Protein AF-A0A2G9HYW8-F1 (afdb_monomer_lite)

Structure (mmCIF, N/CA/C/O backbone):
data_AF-A0A2G9HYW8-F1
#
_entry.id   AF-A0A2G9HYW8-F1
#
loop_
_atom_site.group_PDB
_atom_site.id
_atom_site.type_symbol
_atom_site.label_atom_id
_atom_site.label_alt_id
_atom_site.label_comp_id
_atom_site.label_asym_id
_atom_site.label_entity_id
_atom_site.label_seq_id
_atom_site.pdbx_PDB_ins_code
_atom_site.Cartn_x
_atom_site.Cartn_y
_atom_site.Cartn_z
_atom_site.occupancy
_atom_site.B_iso_or_equiv
_atom_site.auth_seq_id
_atom_site.auth_comp_id
_atom_site.auth_asym_id
_atom_site.auth_atom_id
_atom_site.pdbx_PDB_model_num
ATOM 1 N N . MET A 1 1 ? -11.231 3.249 -16.110 1.00 85.88 1 MET A N 1
ATOM 2 C CA . MET A 1 1 ? -9.779 3.431 -16.281 1.00 85.88 1 MET A CA 1
ATOM 3 C C . MET A 1 1 ? -9.024 2.297 -15.601 1.00 85.88 1 MET A C 1
ATOM 5 O O . MET A 1 1 ? -8.677 1.383 -16.318 1.00 85.88 1 MET A O 1
ATOM 9 N N . VAL A 1 2 ? -8.900 2.226 -14.265 1.00 88.50 2 VAL A N 1
ATOM 10 C CA . VAL A 1 2 ? -8.133 1.140 -13.594 1.00 88.50 2 VAL A CA 1
ATOM 11 C C . VAL A 1 2 ? -8.568 -0.273 -14.027 1.00 88.50 2 VAL A C 1
ATOM 13 O O . VAL A 1 2 ? -7.782 -1.025 -14.587 1.00 88.50 2 VAL A O 1
ATOM 16 N N . LEU A 1 3 ? -9.844 -0.635 -13.855 1.00 88.12 3 LEU A N 1
ATOM 17 C CA . LEU A 1 3 ? -10.317 -1.974 -14.247 1.00 88.12 3 LEU A CA 1
ATOM 18 C C . LEU A 1 3 ? -10.390 -2.187 -15.764 1.00 88.12 3 LEU A C 1
ATOM 20 O O . LEU A 1 3 ? -10.177 -3.291 -16.247 1.00 88.12 3 LEU A O 1
ATOM 24 N N . SER A 1 4 ? -10.740 -1.144 -16.515 1.00 89.75 4 SER A N 1
ATOM 25 C CA . SER A 1 4 ? -10.988 -1.250 -17.956 1.00 89.75 4 SER A CA 1
ATOM 26 C C . SER A 1 4 ? -9.711 -1.234 -18.796 1.00 89.75 4 SER A C 1
ATOM 28 O O . SER A 1 4 ? -9.715 -1.771 -19.895 1.00 89.75 4 SER A O 1
ATOM 30 N N . GLU A 1 5 ? -8.652 -0.594 -18.301 1.00 94.69 5 GLU A N 1
ATOM 31 C CA . GLU A 1 5 ? -7.390 -0.381 -19.013 1.00 94.69 5 GLU A CA 1
ATOM 32 C C . GLU A 1 5 ? -6.253 -1.088 -18.277 1.00 94.69 5 GLU A C 1
ATOM 34 O O . GLU A 1 5 ? -5.723 -2.058 -18.800 1.00 94.69 5 GLU A O 1
ATOM 39 N N . GLU A 1 6 ? -5.940 -0.710 -17.032 1.00 96.06 6 GLU A N 1
ATOM 40 C CA . GLU A 1 6 ? -4.756 -1.240 -16.330 1.00 96.06 6 GLU A CA 1
ATOM 41 C C . GLU A 1 6 ? -4.832 -2.755 -16.087 1.00 96.06 6 GLU A C 1
ATOM 43 O O . GLU A 1 6 ? -3.874 -3.474 -16.369 1.00 96.06 6 GLU A O 1
ATOM 48 N N . LEU A 1 7 ? -5.975 -3.271 -15.613 1.00 94.62 7 LEU A N 1
ATOM 49 C CA . LEU A 1 7 ? -6.155 -4.720 -15.426 1.00 94.62 7 LEU A CA 1
ATOM 50 C C . LEU A 1 7 ? -6.114 -5.472 -16.763 1.00 94.62 7 LEU A C 1
ATOM 52 O O . LEU A 1 7 ? -5.555 -6.568 -16.844 1.00 94.62 7 LEU A O 1
ATOM 56 N N . PHE A 1 8 ? -6.717 -4.895 -17.803 1.00 94.62 8 PHE A N 1
ATOM 57 C CA . PHE A 1 8 ? -6.728 -5.489 -19.135 1.00 94.62 8 PHE A CA 1
ATOM 58 C C . PHE A 1 8 ? -5.311 -5.561 -19.713 1.00 94.62 8 PHE A C 1
ATOM 60 O O . PHE A 1 8 ? -4.887 -6.625 -20.169 1.00 94.62 8 PHE A O 1
ATOM 67 N N . ASP A 1 9 ? -4.562 -4.465 -19.634 1.00 96.44 9 ASP A N 1
ATOM 68 C CA . ASP A 1 9 ? -3.188 -4.373 -20.117 1.00 96.44 9 ASP A CA 1
ATOM 69 C C . ASP A 1 9 ? -2.252 -5.287 -19.325 1.00 96.44 9 ASP A C 1
ATOM 71 O O . ASP A 1 9 ? -1.415 -5.962 -19.928 1.00 96.44 9 ASP A O 1
ATOM 75 N N . LEU A 1 10 ? -2.437 -5.398 -18.004 1.00 95.69 10 LEU A N 1
ATOM 76 C CA . LEU A 1 10 ? -1.691 -6.340 -17.171 1.00 95.69 10 LEU A CA 1
ATOM 77 C C . LEU A 1 10 ? -1.939 -7.788 -17.609 1.00 95.69 10 LEU A C 1
ATOM 79 O O . LEU A 1 10 ? -0.987 -8.520 -17.879 1.00 95.69 10 LEU A O 1
ATOM 83 N N . LYS A 1 11 ? -3.205 -8.204 -17.741 1.00 94.75 11 LYS A N 1
ATOM 84 C CA . LYS A 1 11 ? -3.549 -9.562 -18.200 1.00 94.75 11 LYS A CA 1
ATOM 85 C C . LYS A 1 11 ? -3.019 -9.842 -19.603 1.00 94.75 11 LYS A C 1
ATOM 87 O O . LYS A 1 11 ? -2.484 -10.919 -19.858 1.00 94.75 11 LYS A O 1
ATOM 92 N N . LYS A 1 12 ? -3.118 -8.863 -20.503 1.00 95.31 12 LYS A N 1
ATOM 93 C CA . LYS A 1 12 ? -2.573 -8.953 -21.860 1.00 95.31 12 LYS A CA 1
ATOM 94 C C . LYS A 1 12 ? -1.051 -9.107 -21.845 1.00 95.31 12 LYS A C 1
ATOM 96 O O . LYS A 1 12 ? -0.525 -9.924 -22.594 1.00 95.31 12 LYS A O 1
ATOM 101 N N . ALA A 1 13 ? -0.344 -8.362 -20.997 1.00 96.69 13 ALA A N 1
ATOM 102 C CA . ALA A 1 13 ? 1.105 -8.471 -20.854 1.00 96.69 13 ALA A CA 1
ATOM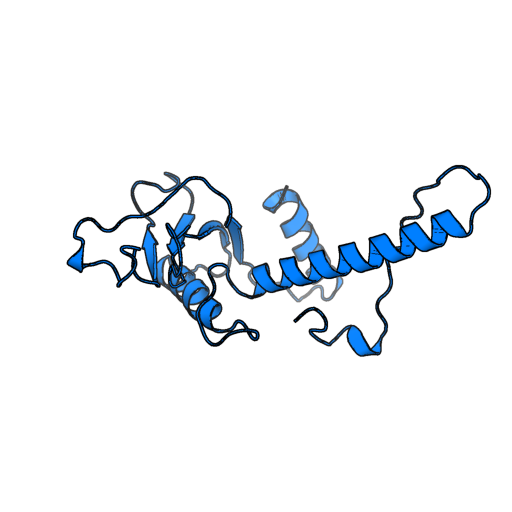 103 C C . ALA A 1 13 ? 1.527 -9.851 -20.326 1.00 96.69 13 ALA A C 1
ATOM 105 O O . ALA A 1 13 ? 2.446 -10.450 -20.881 1.00 96.69 13 ALA A O 1
ATOM 106 N N . LEU A 1 14 ? 0.823 -10.383 -19.321 1.00 96.31 14 LEU A N 1
ATOM 107 C CA . LEU A 1 14 ? 1.072 -11.728 -18.790 1.00 96.31 14 LEU A CA 1
ATOM 108 C C . LEU A 1 14 ? 0.837 -12.813 -19.846 1.00 96.31 14 LEU A C 1
ATOM 110 O O . LEU A 1 14 ? 1.694 -13.671 -20.033 1.00 96.31 14 LEU A O 1
ATOM 114 N N . HIS A 1 15 ? -0.262 -12.721 -20.597 1.00 95.06 15 HIS A N 1
ATOM 115 C CA . HIS A 1 15 ? -0.565 -13.665 -21.673 1.00 95.06 15 HIS A CA 1
ATOM 116 C C . HIS A 1 15 ? 0.455 -13.609 -22.822 1.00 95.06 15 HIS A C 1
ATOM 118 O O . HIS A 1 15 ? 0.799 -14.637 -23.400 1.00 95.06 15 HIS A O 1
ATOM 124 N N . ASN A 1 16 ? 0.959 -12.416 -23.155 1.00 96.44 16 ASN A N 1
ATOM 125 C CA . ASN A 1 16 ? 2.004 -12.251 -24.168 1.00 96.44 16 ASN A CA 1
ATOM 126 C C . ASN A 1 16 ? 3.362 -12.798 -23.707 1.00 96.44 16 ASN A C 1
ATOM 128 O O . ASN A 1 16 ? 4.164 -13.203 -24.547 1.00 96.44 16 ASN A O 1
ATOM 132 N N . TYR A 1 17 ? 3.636 -12.766 -22.400 1.00 95.38 17 TYR A N 1
ATOM 133 C CA . TYR A 1 17 ? 4.841 -13.352 -21.820 1.00 95.38 17 TYR A CA 1
ATOM 134 C C . TYR A 1 17 ? 4.778 -14.883 -21.847 1.00 95.38 17 TYR A C 1
ATOM 136 O O . TYR A 1 17 ? 5.716 -15.531 -22.307 1.00 95.38 17 TYR A O 1
ATOM 144 N N . ASP A 1 18 ? 3.655 -15.450 -21.404 1.00 96.19 18 ASP A N 1
ATOM 145 C CA . ASP A 1 18 ? 3.369 -16.878 -21.492 1.00 96.19 18 ASP A CA 1
ATOM 146 C C . ASP A 1 18 ? 1.858 -17.104 -21.638 1.00 96.19 18 ASP A C 1
ATOM 148 O O . ASP A 1 18 ? 1.065 -16.797 -20.747 1.00 96.19 18 ASP A O 1
ATOM 152 N N . SER A 1 19 ? 1.459 -17.704 -22.762 1.00 94.56 19 SER A N 1
ATOM 153 C CA . SER A 1 19 ? 0.054 -17.979 -23.081 1.00 94.56 19 SER A CA 1
ATOM 154 C C . SER A 1 19 ? -0.647 -18.906 -22.081 1.00 94.56 19 SER A C 1
ATOM 156 O O . SER A 1 19 ? -1.878 -18.887 -21.995 1.00 94.56 19 SER A O 1
ATOM 158 N N . HIS A 1 20 ? 0.115 -19.703 -21.325 1.00 95.38 20 HIS A N 1
ATOM 159 C CA . HIS A 1 20 ? -0.398 -20.606 -20.296 1.00 95.38 20 HIS A CA 1
ATOM 160 C C . HIS A 1 20 ? -0.387 -19.987 -18.890 1.00 95.38 20 HIS A C 1
ATOM 162 O O . HIS A 1 20 ? -0.984 -20.554 -17.972 1.00 95.38 20 HIS A O 1
ATOM 168 N N . TYR A 1 21 ? 0.247 -18.825 -18.707 1.00 95.31 21 TYR A N 1
ATOM 169 C CA . TYR A 1 21 ? 0.336 -18.155 -17.416 1.00 95.31 21 TYR A CA 1
ATOM 170 C C . TYR A 1 21 ? -0.863 -17.229 -17.188 1.00 95.31 21 TYR A C 1
ATOM 172 O O . TYR A 1 21 ? -0.925 -16.106 -17.686 1.00 95.31 21 TYR A O 1
ATOM 180 N N . ASN A 1 22 ? -1.828 -17.709 -16.403 1.00 93.94 22 ASN A N 1
ATOM 181 C CA . ASN A 1 22 ? -3.031 -16.963 -16.034 1.00 93.94 22 ASN A CA 1
ATOM 182 C C . ASN A 1 22 ? -3.232 -16.975 -14.507 1.00 93.94 22 ASN A C 1
ATOM 184 O O . ASN A 1 22 ? -4.068 -17.736 -14.009 1.00 93.94 22 ASN A O 1
ATOM 188 N N . PRO A 1 23 ? -2.429 -16.207 -13.746 1.00 96.31 23 PRO A N 1
ATOM 189 C CA . PRO A 1 23 ? -2.562 -16.136 -12.295 1.00 96.31 23 PRO A CA 1
ATOM 190 C C . PRO A 1 23 ? -3.837 -15.385 -11.893 1.00 96.31 23 PRO A C 1
ATOM 192 O O . PRO A 1 23 ? -4.289 -14.492 -12.608 1.00 96.31 23 PRO A O 1
ATOM 195 N N . ALA A 1 24 ? -4.375 -15.711 -10.718 1.00 97.00 24 ALA A N 1
ATOM 196 C CA . ALA A 1 24 ? -5.454 -14.947 -10.103 1.00 97.00 24 ALA A CA 1
ATOM 197 C C . ALA A 1 24 ? -4.939 -13.586 -9.604 1.00 97.00 24 ALA A C 1
ATOM 199 O O . ALA A 1 24 ? -3.897 -13.501 -8.944 1.00 97.00 24 ALA A O 1
ATOM 200 N N . ILE A 1 25 ? -5.669 -12.516 -9.912 1.00 97.00 25 ILE A N 1
ATOM 201 C CA . ILE A 1 25 ? -5.293 -11.134 -9.603 1.00 97.00 25 ILE A CA 1
ATOM 202 C C . ILE A 1 25 ? -6.307 -10.506 -8.642 1.00 97.00 25 ILE A C 1
ATOM 204 O O . ILE A 1 25 ? -7.518 -10.585 -8.844 1.00 97.00 25 ILE A O 1
ATOM 208 N N . THR A 1 26 ? -5.793 -9.795 -7.638 1.00 97.44 26 THR A N 1
ATOM 209 C CA . THR A 1 26 ? -6.574 -8.914 -6.760 1.00 97.44 26 THR A CA 1
ATOM 210 C C . THR A 1 26 ? -6.060 -7.484 -6.909 1.00 97.44 26 THR A C 1
ATOM 212 O O . THR A 1 26 ? -4.859 -7.241 -6.789 1.00 97.44 26 THR A O 1
ATOM 215 N N . ILE A 1 27 ? -6.953 -6.531 -7.180 1.00 97.44 27 ILE A N 1
ATOM 216 C CA . ILE A 1 27 ? -6.639 -5.104 -7.309 1.00 97.44 27 ILE A CA 1
ATOM 217 C C . ILE A 1 27 ? -7.223 -4.355 -6.122 1.00 97.44 27 ILE A C 1
ATOM 219 O O . ILE A 1 27 ? -8.440 -4.297 -5.943 1.00 97.44 27 ILE A O 1
ATOM 223 N N . VAL A 1 28 ? -6.336 -3.705 -5.371 1.00 97.69 28 VAL A N 1
ATOM 224 C CA . VAL A 1 28 ? -6.693 -2.836 -4.251 1.00 97.69 28 VAL A CA 1
ATOM 225 C C . VAL A 1 28 ? -6.131 -1.439 -4.490 1.00 97.69 28 VAL A C 1
ATOM 227 O O . VAL A 1 28 ? -4.932 -1.268 -4.707 1.00 97.69 28 VAL A O 1
ATOM 230 N N . VAL A 1 29 ? -6.989 -0.424 -4.418 1.00 97.19 29 VAL A N 1
ATOM 231 C CA . VAL A 1 29 ? -6.593 0.986 -4.482 1.00 97.19 29 VAL A CA 1
ATOM 232 C C . VAL A 1 29 ? -6.412 1.524 -3.072 1.00 97.19 29 VAL A C 1
ATOM 234 O O . VAL A 1 29 ? -7.327 1.457 -2.260 1.00 97.19 29 VAL A O 1
ATOM 237 N N . ALA A 1 30 ? -5.242 2.099 -2.795 1.00 97.88 30 ALA A N 1
ATOM 238 C CA . ALA A 1 30 ? -4.924 2.720 -1.514 1.00 97.88 30 ALA A CA 1
ATOM 239 C C . ALA A 1 30 ? -5.006 4.252 -1.608 1.00 97.88 30 ALA A C 1
ATOM 241 O O . ALA A 1 30 ? -4.124 4.915 -2.160 1.00 97.88 30 ALA A O 1
ATOM 242 N N . GLN A 1 31 ? -6.038 4.847 -1.019 1.00 97.25 31 GLN A N 1
ATOM 243 C CA . GLN A 1 31 ? -6.213 6.292 -0.945 1.00 97.25 31 GLN A CA 1
ATOM 244 C C . GLN A 1 31 ? -5.717 6.824 0.405 1.00 97.25 31 GLN A C 1
ATOM 246 O O . GLN A 1 31 ? -6.436 6.887 1.396 1.00 97.25 31 GLN A O 1
ATOM 251 N N . LYS A 1 32 ? -4.466 7.292 0.435 1.00 94.06 32 LYS A N 1
ATOM 252 C CA . LYS A 1 32 ? -3.853 7.919 1.626 1.00 94.06 32 LYS A CA 1
ATOM 253 C C . LYS A 1 32 ? -4.352 9.346 1.899 1.00 94.06 32 LYS A C 1
ATOM 255 O O . LYS A 1 32 ? -4.189 9.881 2.995 1.00 94.06 32 LYS A O 1
ATOM 260 N N . ARG A 1 33 ? -4.885 10.044 0.890 1.00 93.50 33 ARG A N 1
ATOM 261 C CA . ARG A 1 33 ? -5.270 11.465 0.980 1.00 93.50 33 ARG A CA 1
ATOM 262 C C . ARG A 1 33 ? -6.784 11.628 0.825 1.00 93.50 33 ARG A C 1
ATOM 264 O O . ARG A 1 33 ? -7.286 11.783 -0.279 1.00 93.50 33 ARG A O 1
ATOM 271 N N . HIS A 1 34 ? -7.485 11.660 1.954 1.00 96.12 34 HIS A N 1
ATOM 272 C CA . HIS A 1 34 ? -8.918 11.980 2.052 1.00 96.12 34 HIS A CA 1
ATOM 273 C C . HIS A 1 34 ? -9.209 12.845 3.293 1.00 96.12 34 HIS A C 1
ATOM 275 O O . HIS A 1 34 ? -8.285 13.278 3.996 1.00 96.12 34 HIS A O 1
ATOM 281 N N . GLN A 1 35 ? -10.484 13.136 3.557 1.00 96.62 35 GLN A N 1
ATOM 282 C CA . GLN A 1 35 ? -10.911 14.007 4.659 1.00 96.62 35 GLN A CA 1
ATOM 283 C C . GLN A 1 35 ? -11.271 13.248 5.943 1.00 96.62 35 GLN A C 1
ATOM 285 O O . GLN A 1 35 ? -11.101 13.815 7.018 1.00 96.62 35 GLN A O 1
ATOM 290 N N . THR A 1 36 ? -11.619 11.963 5.857 1.00 96.62 36 THR A N 1
ATOM 291 C CA . THR A 1 36 ? -11.971 11.102 7.002 1.00 96.62 36 THR A CA 1
ATOM 292 C C . THR A 1 36 ? -10.889 11.076 8.089 1.00 96.62 36 THR A C 1
ATOM 294 O O . THR A 1 36 ? -9.689 11.001 7.791 1.00 96.62 36 THR A O 1
ATOM 297 N N . ARG A 1 37 ? -11.308 11.167 9.354 1.00 95.69 37 ARG A N 1
ATOM 298 C CA . ARG A 1 37 ? -10.488 10.988 10.563 1.00 95.69 37 ARG A CA 1
ATOM 299 C C . ARG A 1 37 ? -11.247 10.097 11.533 1.00 95.69 37 ARG A C 1
ATOM 301 O O . ARG A 1 37 ? -12.466 10.194 11.605 1.00 95.69 37 ARG A O 1
ATOM 308 N N . LEU A 1 38 ? -10.510 9.270 12.265 1.00 95.19 38 LEU A N 1
ATOM 309 C CA . LEU A 1 38 ? -11.053 8.381 13.285 1.00 95.19 38 LEU A CA 1
ATOM 310 C C . LEU A 1 38 ? -10.595 8.870 14.655 1.00 95.19 38 LEU A C 1
ATOM 312 O O . LEU A 1 38 ? -9.435 9.256 14.824 1.00 95.19 38 LEU A O 1
ATOM 316 N N . PHE A 1 39 ? -11.512 8.851 15.613 1.00 94.56 39 PHE A N 1
ATOM 317 C CA . PHE A 1 39 ? -11.276 9.267 16.988 1.00 94.56 39 PHE A CA 1
ATOM 318 C C . PHE A 1 39 ? -11.761 8.164 17.917 1.00 94.56 39 PHE A C 1
ATOM 320 O O . PHE A 1 39 ? -12.743 7.490 17.619 1.00 94.56 39 PHE A O 1
ATOM 327 N N . VAL A 1 40 ? -11.065 7.991 19.035 1.00 93.56 40 VAL A N 1
ATOM 328 C CA . VAL A 1 40 ? -11.534 7.114 20.106 1.00 93.56 40 VAL A CA 1
ATOM 329 C C . VAL A 1 40 ? -12.715 7.763 20.818 1.00 93.56 40 VAL A C 1
ATOM 331 O O . VAL A 1 40 ? -12.725 8.979 21.019 1.00 93.56 40 VAL A O 1
ATOM 334 N N . GLU A 1 41 ? -13.700 6.959 21.207 1.00 90.06 41 GLU A N 1
ATOM 335 C CA . GLU A 1 41 ? -14.826 7.439 22.009 1.00 90.06 41 GLU A CA 1
ATOM 336 C C . GLU A 1 41 ? -14.359 7.776 23.431 1.00 90.06 41 GLU A C 1
ATOM 338 O O . GLU A 1 41 ? -14.5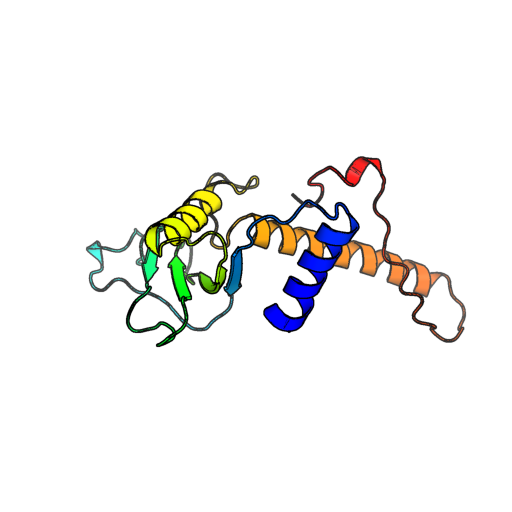67 8.892 23.914 1.00 90.06 41 GLU A O 1
ATOM 343 N N . ASN A 1 42 ? -13.623 6.858 24.070 1.00 89.38 42 ASN A N 1
ATOM 344 C CA . ASN A 1 42 ? -13.025 7.098 25.378 1.00 89.38 42 ASN A CA 1
ATOM 345 C C . ASN A 1 42 ? -11.546 7.444 25.246 1.00 89.38 42 ASN A C 1
ATOM 347 O O . ASN A 1 42 ? -10.773 6.768 24.570 1.00 89.38 42 ASN A O 1
ATOM 351 N N . ARG A 1 43 ? -11.104 8.461 25.992 1.00 79.81 43 ARG A N 1
ATOM 352 C CA . ARG A 1 43 ? -9.688 8.870 26.010 1.00 79.81 43 ARG A CA 1
ATOM 353 C C . ARG A 1 43 ? -8.734 7.769 26.481 1.00 79.81 43 ARG A C 1
ATOM 355 O O . ARG A 1 43 ? -7.566 7.819 26.121 1.00 79.81 43 ARG A O 1
ATOM 362 N N . ASN A 1 44 ? -9.226 6.809 27.264 1.00 82.25 44 ASN A N 1
ATOM 363 C CA . ASN A 1 44 ? -8.435 5.684 27.767 1.00 82.25 44 ASN A CA 1
ATOM 364 C C . ASN A 1 44 ? -8.156 4.622 26.691 1.00 82.25 44 ASN A C 1
ATOM 366 O O . ASN A 1 44 ? -7.215 3.850 26.848 1.00 82.25 44 ASN A O 1
ATOM 370 N N . ASP A 1 45 ? -8.939 4.610 25.608 1.00 82.50 45 ASP A N 1
ATOM 371 C CA . ASP A 1 45 ? -8.777 3.675 24.487 1.00 82.50 45 ASP A CA 1
ATOM 372 C C . ASP A 1 45 ? -7.752 4.202 23.464 1.00 82.50 45 ASP A C 1
ATOM 374 O O . ASP A 1 45 ? -7.296 3.481 22.575 1.00 82.50 45 ASP A O 1
ATOM 378 N N . GLY A 1 46 ? -7.385 5.483 23.583 1.00 77.69 46 GLY A N 1
ATOM 379 C CA . GLY A 1 46 ? -6.359 6.122 22.773 1.00 77.69 46 GLY A CA 1
ATOM 380 C C . GLY A 1 46 ? -4.958 5.918 23.341 1.00 77.69 46 GLY A C 1
ATOM 381 O O . GLY A 1 46 ? -4.750 5.814 24.549 1.00 77.69 46 GLY A O 1
ATOM 382 N N . GLY A 1 47 ? -3.960 5.930 22.454 1.00 74.31 47 GLY A N 1
ATOM 383 C CA . GLY A 1 47 ? -2.562 6.034 22.877 1.00 74.31 47 GLY A CA 1
ATOM 384 C C . GLY A 1 47 ? -2.260 7.385 23.543 1.00 74.31 47 GLY A C 1
ATOM 385 O O . GLY A 1 47 ? -3.113 8.267 23.629 1.00 74.31 47 GLY A O 1
ATOM 386 N N . SER A 1 48 ? -1.001 7.612 23.923 1.00 78.25 48 SER A N 1
ATOM 387 C CA . SER A 1 48 ? -0.550 8.884 24.524 1.00 78.25 48 SER A CA 1
ATOM 388 C C . SER A 1 48 ? -0.853 10.133 23.681 1.00 78.25 48 SER A C 1
ATOM 390 O O . SER A 1 48 ? -0.853 11.244 24.205 1.00 78.25 48 SER A O 1
ATOM 392 N N . THR A 1 49 ? -1.127 9.967 22.385 1.00 84.75 49 THR A N 1
ATOM 393 C CA . THR A 1 49 ? -1.470 11.047 21.453 1.00 84.75 49 THR A CA 1
ATOM 394 C C . THR A 1 49 ? -2.976 11.224 21.227 1.00 84.75 49 THR A C 1
ATOM 396 O O . THR A 1 49 ? -3.367 12.108 20.469 1.00 84.75 49 THR A O 1
ATOM 399 N N . GLY A 1 50 ? -3.828 10.401 21.852 1.00 88.50 50 GLY A N 1
ATOM 400 C CA . GLY A 1 50 ? -5.288 10.430 21.683 1.00 88.50 50 GLY A CA 1
ATOM 401 C C . GLY A 1 50 ? -5.786 9.930 20.321 1.00 88.50 50 GLY A C 1
ATOM 402 O O . GLY A 1 50 ? -6.965 10.066 20.007 1.00 88.50 50 GLY A O 1
ATOM 403 N N . ASN A 1 51 ? -4.895 9.370 19.500 1.00 93.94 51 ASN A N 1
ATOM 404 C CA . ASN A 1 51 ? -5.243 8.729 18.236 1.00 93.94 51 ASN A CA 1
ATOM 405 C C . ASN A 1 51 ? -5.769 7.308 18.455 1.00 93.94 51 ASN A C 1
ATOM 407 O O . ASN A 1 51 ? -5.421 6.662 19.447 1.00 93.94 51 ASN A O 1
ATOM 411 N N . VAL A 1 52 ? -6.539 6.812 17.481 1.00 94.88 52 VAL A N 1
ATOM 412 C CA . VAL A 1 52 ? -6.902 5.392 17.408 1.00 94.88 52 VAL A CA 1
ATOM 413 C C . VAL A 1 52 ? -5.640 4.517 17.364 1.00 94.88 52 VAL A C 1
ATOM 415 O O . VAL A 1 52 ? -4.632 4.928 16.772 1.00 94.88 52 VAL A O 1
ATOM 418 N N . PRO A 1 53 ? -5.653 3.334 17.999 1.00 93.44 53 PRO A N 1
ATOM 419 C CA . PRO A 1 53 ? -4.496 2.450 18.008 1.00 93.44 53 PRO A CA 1
ATOM 420 C C . PRO A 1 53 ? -4.157 1.957 16.589 1.00 93.44 53 PRO A C 1
ATOM 422 O O . PRO A 1 53 ? -5.056 1.785 15.758 1.00 93.44 53 PRO A O 1
ATOM 425 N N . PRO A 1 54 ? -2.872 1.701 16.279 1.00 94.38 54 PRO A N 1
ATOM 426 C CA . PRO A 1 54 ? -2.503 1.065 15.021 1.00 94.38 54 PRO A CA 1
ATOM 427 C C . PRO A 1 54 ? -3.182 -0.297 14.878 1.00 94.38 54 PRO A C 1
ATOM 429 O O . PRO A 1 54 ? -3.236 -1.057 15.838 1.00 94.38 54 PRO A O 1
ATOM 432 N N . GLY A 1 55 ? -3.656 -0.611 13.677 1.00 95.44 55 GLY A N 1
ATOM 433 C CA . GLY A 1 55 ? -4.472 -1.797 13.410 1.00 95.44 55 GLY A CA 1
ATOM 434 C C . GLY A 1 55 ? -5.974 -1.549 13.536 1.00 95.44 55 GLY A C 1
ATOM 435 O O . GLY A 1 55 ? -6.748 -2.456 13.268 1.00 95.44 55 GLY A O 1
ATOM 436 N N . THR A 1 56 ? -6.407 -0.330 13.885 1.00 96.56 56 THR A N 1
ATOM 437 C CA . THR A 1 56 ? -7.832 0.027 13.826 1.00 96.56 56 THR A CA 1
ATOM 438 C C . THR A 1 56 ? -8.326 -0.067 12.388 1.00 96.56 56 THR A C 1
ATOM 440 O O . THR A 1 56 ? -7.820 0.650 11.514 1.00 96.56 56 THR A O 1
ATOM 443 N N . VAL A 1 57 ? -9.328 -0.914 12.174 1.00 98.00 57 VAL A N 1
ATOM 444 C CA . VAL A 1 57 ? -10.051 -1.062 10.913 1.00 98.00 57 VAL A CA 1
ATOM 445 C C . VAL A 1 57 ? -11.473 -0.543 11.081 1.00 98.00 57 VAL A C 1
ATOM 447 O O . VAL A 1 57 ? -12.073 -0.710 12.140 1.00 98.00 57 VAL A O 1
ATOM 450 N N . VAL A 1 58 ? -11.993 0.108 10.042 1.00 97.81 58 VAL A N 1
ATOM 451 C CA . VAL A 1 58 ? -13.413 0.445 9.921 1.00 97.81 58 VAL A CA 1
ATOM 452 C C . VAL A 1 58 ? -13.893 0.002 8.547 1.00 97.81 58 VAL A C 1
ATOM 454 O O . VAL A 1 58 ? -13.537 0.619 7.541 1.00 97.81 58 VAL A O 1
ATOM 457 N N . ASP A 1 59 ? -14.684 -1.064 8.524 1.00 97.19 59 ASP A N 1
ATOM 458 C CA . ASP A 1 59 ? -15.319 -1.655 7.343 1.00 97.19 59 ASP A CA 1
ATOM 459 C C . ASP A 1 59 ? -16.858 -1.687 7.461 1.00 97.19 59 ASP A C 1
ATOM 461 O O . ASP A 1 59 ? -17.540 -2.396 6.724 1.00 97.19 59 ASP A O 1
ATOM 465 N N . THR A 1 60 ? -17.419 -0.881 8.369 1.00 95.31 60 THR A N 1
ATOM 466 C CA . THR A 1 60 ? -18.864 -0.686 8.549 1.00 95.31 60 THR A CA 1
ATOM 467 C C . THR A 1 60 ? -19.226 0.799 8.585 1.00 95.31 60 THR A C 1
ATOM 469 O O . THR A 1 60 ? -18.376 1.655 8.837 1.00 95.31 60 THR A O 1
ATOM 472 N N . ASP A 1 61 ? -20.509 1.096 8.344 1.00 94.62 61 ASP A N 1
ATOM 473 C CA . ASP A 1 61 ? -21.194 2.395 8.492 1.00 94.62 61 ASP A CA 1
ATOM 474 C C . ASP A 1 61 ? -20.712 3.547 7.594 1.00 94.62 61 ASP A C 1
ATOM 476 O O . ASP A 1 61 ? -21.512 4.164 6.892 1.00 94.62 61 ASP A O 1
ATOM 480 N N . ILE A 1 62 ? -19.416 3.853 7.607 1.00 95.19 62 ILE A N 1
ATOM 481 C CA . ILE A 1 62 ? -18.785 4.961 6.873 1.00 95.19 62 ILE A CA 1
ATOM 482 C C . ILE A 1 62 ? -18.062 4.500 5.598 1.00 95.19 62 ILE A C 1
ATOM 484 O O . ILE A 1 62 ? -17.166 5.192 5.108 1.00 95.19 62 ILE A O 1
ATOM 488 N N . ILE A 1 63 ? -18.446 3.333 5.084 1.00 96.75 63 ILE A N 1
ATOM 489 C CA . ILE A 1 63 ? -17.896 2.685 3.888 1.00 96.75 63 ILE A CA 1
ATOM 490 C C . ILE A 1 63 ? -18.891 2.711 2.724 1.00 96.75 63 ILE A C 1
ATOM 492 O O . ILE A 1 63 ? -20.024 3.188 2.861 1.00 96.75 63 ILE A O 1
ATOM 496 N N . HIS A 1 64 ? -18.475 2.246 1.550 1.00 94.00 64 HIS A N 1
ATOM 497 C CA . HIS A 1 64 ? -19.337 2.171 0.383 1.00 94.00 64 HIS A CA 1
ATOM 498 C C . HIS A 1 64 ? -20.450 1.125 0.588 1.00 94.00 64 HIS A C 1
ATOM 500 O O . HIS A 1 64 ? -20.180 -0.023 0.913 1.00 94.00 64 HIS A O 1
ATOM 506 N N . PRO A 1 65 ? -21.729 1.445 0.321 1.00 92.56 65 PRO A N 1
ATOM 507 C CA . PRO A 1 65 ? -22.855 0.577 0.687 1.00 92.56 65 PRO A CA 1
ATOM 508 C C . PRO A 1 65 ? -22.918 -0.771 -0.051 1.00 92.56 65 PRO A C 1
ATOM 510 O O . PRO A 1 65 ? -23.785 -1.588 0.256 1.00 92.56 65 PRO A O 1
ATOM 513 N N . ARG A 1 66 ? -22.091 -0.982 -1.081 1.00 91.00 66 ARG A N 1
ATOM 514 C CA . ARG A 1 66 ? -22.118 -2.188 -1.930 1.00 91.00 66 ARG A CA 1
ATOM 515 C C . ARG A 1 66 ? -20.751 -2.738 -2.303 1.00 91.00 66 ARG A C 1
ATOM 517 O O . ARG A 1 66 ? -20.669 -3.909 -2.651 1.00 91.00 66 ARG A O 1
ATOM 524 N N . ASP A 1 67 ? -19.731 -1.889 -2.292 1.00 92.69 67 ASP A N 1
ATOM 525 C CA . ASP A 1 67 ? -18.417 -2.278 -2.797 1.00 92.69 67 ASP A CA 1
ATOM 526 C C . ASP A 1 67 ? -17.559 -2.608 -1.587 1.00 92.69 67 ASP A C 1
ATOM 528 O O . ASP A 1 67 ? -17.854 -2.159 -0.482 1.00 92.69 67 ASP A O 1
ATOM 532 N N . PHE A 1 68 ? -16.521 -3.410 -1.785 1.00 95.50 68 PHE A N 1
ATOM 533 C CA . PHE A 1 68 ? -15.655 -3.778 -0.682 1.00 95.50 68 PHE A CA 1
ATOM 534 C C . PHE A 1 68 ? -14.581 -2.703 -0.484 1.00 95.50 68 PHE A C 1
ATOM 536 O O . PHE A 1 68 ? -13.590 -2.638 -1.213 1.00 95.50 68 PHE A O 1
ATOM 543 N N . ASP A 1 69 ? -14.777 -1.863 0.526 1.00 97.69 69 ASP A N 1
ATOM 544 C CA . ASP A 1 69 ? -13.816 -0.868 0.977 1.00 97.69 69 ASP A CA 1
ATOM 545 C C . ASP A 1 69 ? -13.720 -0.810 2.505 1.00 97.69 69 ASP A C 1
ATOM 547 O O . ASP A 1 69 ? -14.626 -1.210 3.232 1.00 97.69 69 ASP A O 1
ATOM 551 N N . PHE A 1 70 ? -12.585 -0.328 3.001 1.00 98.44 70 PHE A N 1
ATOM 552 C CA . PHE A 1 70 ? -12.343 -0.194 4.434 1.00 98.44 70 PHE A CA 1
ATOM 553 C C . PHE A 1 70 ? -11.268 0.845 4.729 1.00 98.44 70 PHE A C 1
ATOM 555 O O . PHE A 1 70 ? -10.339 1.078 3.950 1.00 98.44 70 PHE A O 1
ATOM 562 N N . TYR A 1 71 ? -11.353 1.455 5.903 1.00 98.50 71 TYR A N 1
ATOM 563 C CA . TYR A 1 71 ? -10.290 2.292 6.440 1.00 98.50 71 TYR A CA 1
ATOM 564 C C . TYR A 1 71 ? -9.382 1.468 7.340 1.00 98.50 71 TYR A C 1
ATOM 566 O O . TYR A 1 71 ? -9.859 0.750 8.209 1.00 98.50 71 TYR A O 1
ATOM 574 N N . LEU A 1 72 ? -8.070 1.638 7.195 1.00 98.38 72 LEU A N 1
ATOM 575 C CA . LEU A 1 72 ? -7.077 1.040 8.081 1.00 98.38 72 LEU A CA 1
ATOM 576 C C . LEU A 1 72 ? -6.123 2.117 8.602 1.00 98.38 72 LEU A C 1
ATOM 578 O O . LEU A 1 72 ? -5.402 2.774 7.843 1.00 98.38 72 LEU A O 1
ATOM 582 N N . CYS A 1 73 ? -6.078 2.282 9.922 1.00 97.31 73 CYS A N 1
ATOM 583 C CA . CYS A 1 73 ? -5.057 3.077 10.591 1.00 97.31 73 CYS A CA 1
ATOM 584 C C . CYS A 1 73 ? -3.888 2.175 10.992 1.00 97.31 73 CYS A C 1
ATOM 586 O O . CYS A 1 73 ? -3.831 1.680 12.109 1.00 97.31 73 CYS A O 1
ATOM 588 N N . SER A 1 74 ? -2.937 1.947 10.088 1.00 97.19 74 SER A N 1
ATOM 589 C CA . SER A 1 74 ? -1.839 0.991 10.305 1.00 97.19 74 SER A CA 1
ATOM 590 C C . SER A 1 74 ? -0.683 1.501 11.178 1.00 97.19 74 SER A C 1
ATOM 592 O O . SER A 1 74 ? 0.160 0.713 11.587 1.00 97.19 74 SER A O 1
ATOM 594 N N . HIS A 1 75 ? -0.605 2.799 11.475 1.00 95.12 75 HIS A N 1
ATOM 595 C CA . HIS A 1 75 ? 0.592 3.445 12.026 1.00 95.12 75 HIS A CA 1
ATOM 596 C C . HIS A 1 75 ? 0.320 4.190 13.332 1.00 95.12 75 HIS A C 1
ATOM 598 O O . HIS A 1 75 ? -0.811 4.563 13.633 1.00 95.12 75 HIS A O 1
ATOM 604 N N . TYR A 1 76 ? 1.389 4.470 14.080 1.00 92.44 76 TYR A N 1
ATOM 605 C CA . TYR A 1 76 ? 1.325 5.317 15.270 1.00 92.44 76 TYR A CA 1
ATOM 606 C C . TYR A 1 76 ? 1.252 6.801 14.882 1.00 92.44 76 TYR A C 1
ATOM 608 O O . TYR A 1 76 ? 2.170 7.335 14.251 1.00 92.44 76 TYR A O 1
ATOM 616 N N . GLY A 1 77 ? 0.193 7.487 15.313 1.00 87.38 77 GLY A N 1
ATOM 617 C CA . GLY A 1 77 ? 0.052 8.937 15.176 1.00 87.38 77 GLY A CA 1
ATOM 618 C C . GLY A 1 77 ? 0.978 9.692 16.120 1.00 87.38 77 GLY A C 1
ATOM 619 O O . GLY A 1 77 ? 0.610 9.924 17.268 1.00 87.38 77 GLY A O 1
ATOM 620 N N . GLY A 1 78 ? 2.175 10.058 15.654 1.00 85.12 78 GLY A N 1
ATOM 621 C CA . GLY A 1 78 ? 3.172 10.763 16.473 1.00 85.12 78 GLY A CA 1
ATOM 622 C C . GLY A 1 78 ? 2.879 12.251 16.695 1.00 85.12 78 GLY A C 1
ATOM 623 O O . GLY A 1 78 ? 3.219 12.789 17.743 1.00 85.12 78 GLY A O 1
ATOM 624 N N . LEU A 1 79 ? 2.245 12.916 15.726 1.00 90.00 79 LEU A N 1
ATOM 625 C CA . LEU A 1 79 ? 1.892 14.333 15.803 1.00 90.00 79 LEU A CA 1
ATOM 626 C C . LEU A 1 79 ? 0.557 14.584 15.098 1.00 90.00 79 LEU A C 1
ATOM 628 O O . LEU A 1 79 ? 0.354 14.137 13.970 1.00 90.00 79 LEU A O 1
ATOM 632 N N . GLY A 1 80 ? -0.322 15.343 15.754 1.00 92.31 80 GLY A N 1
ATOM 633 C CA . GLY A 1 80 ? -1.648 15.669 15.236 1.00 92.31 80 GLY A CA 1
ATOM 634 C C . GLY A 1 80 ? -2.579 14.455 15.160 1.00 92.31 80 GLY A C 1
ATOM 635 O O . GLY A 1 80 ? -2.418 13.475 15.889 1.00 92.31 80 GLY A O 1
ATOM 636 N N . THR A 1 81 ? -3.575 14.542 14.277 1.00 93.94 81 THR A N 1
ATOM 637 C CA . THR A 1 81 ? -4.566 13.479 14.065 1.00 93.94 81 THR A CA 1
ATOM 638 C C . THR A 1 81 ? -4.150 12.571 12.914 1.00 93.94 81 THR A C 1
ATOM 640 O O . THR A 1 81 ? -3.959 13.028 11.781 1.00 93.94 81 THR A O 1
ATOM 643 N N . SER A 1 82 ? -4.076 11.276 13.201 1.00 94.31 82 SER A N 1
ATOM 644 C CA . SER A 1 82 ? -3.772 10.217 12.243 1.00 94.31 82 SER A CA 1
ATOM 645 C C . SER A 1 82 ? -4.812 10.204 11.137 1.00 94.31 82 SER A C 1
ATOM 647 O O . SER A 1 82 ? -6.013 10.348 11.371 1.00 94.31 82 SER A O 1
ATOM 649 N N . LYS A 1 83 ? -4.339 10.028 9.907 1.00 95.94 83 LYS A N 1
ATOM 650 C CA . LYS A 1 83 ? -5.204 9.796 8.758 1.00 95.94 83 LYS A CA 1
ATOM 651 C C . LYS A 1 83 ? -5.125 8.302 8.429 1.00 95.94 83 LYS A C 1
ATOM 653 O O . LYS A 1 83 ? -4.038 7.878 8.028 1.00 95.94 83 LYS A O 1
ATOM 658 N N . PRO A 1 84 ? -6.197 7.512 8.635 1.00 97.44 84 PRO A N 1
ATOM 659 C CA . PRO A 1 84 ? -6.209 6.129 8.158 1.00 97.44 84 PRO A CA 1
ATOM 660 C C . PRO A 1 84 ? -6.055 6.124 6.635 1.00 97.44 84 PRO A C 1
ATOM 662 O O . PRO A 1 84 ? -6.350 7.131 6.003 1.00 97.44 84 PRO A O 1
ATOM 665 N N . THR A 1 85 ? -5.594 5.027 6.048 1.00 98.25 85 THR A N 1
ATOM 666 C CA . THR A 1 85 ? -5.633 4.855 4.591 1.00 98.25 85 THR A CA 1
ATOM 667 C C . THR A 1 85 ? -6.932 4.155 4.225 1.00 98.25 85 THR A C 1
ATOM 669 O O . THR A 1 85 ? -7.308 3.182 4.877 1.00 98.25 85 THR A O 1
ATOM 672 N N . HIS A 1 86 ? -7.619 4.664 3.207 1.00 98.44 86 HIS A N 1
ATOM 673 C CA . HIS A 1 86 ? -8.832 4.056 2.667 1.00 98.44 86 HIS A CA 1
ATOM 674 C C . HIS A 1 86 ? -8.453 3.083 1.555 1.00 98.44 86 HIS A C 1
ATOM 676 O O . HIS A 1 86 ? -7.818 3.488 0.581 1.00 98.44 86 HIS A O 1
ATOM 682 N N . TYR A 1 87 ? -8.797 1.814 1.713 1.00 98.38 87 TYR A N 1
ATOM 683 C CA . TYR A 1 87 ? -8.559 0.769 0.729 1.00 98.38 87 TYR A CA 1
ATOM 684 C C . TYR A 1 87 ? -9.867 0.412 0.028 1.00 98.38 87 TYR A C 1
ATOM 686 O O . TYR A 1 87 ? -10.867 0.189 0.698 1.00 98.38 87 TYR A O 1
ATOM 694 N N . TYR A 1 88 ? -9.842 0.343 -1.303 1.00 97.56 88 TYR A N 1
ATOM 695 C CA . TYR A 1 88 ? -10.953 -0.126 -2.134 1.00 97.56 88 TYR A CA 1
ATOM 696 C C . TYR A 1 88 ? -10.521 -1.362 -2.909 1.00 97.56 88 TYR A C 1
ATOM 698 O O . TYR A 1 88 ? -9.556 -1.298 -3.676 1.00 97.56 88 TYR A O 1
ATOM 706 N N . VAL A 1 89 ? -11.240 -2.465 -2.751 1.00 97.38 89 VAL A N 1
ATOM 707 C CA . VAL A 1 89 ? -11.023 -3.693 -3.515 1.00 97.38 89 VAL A CA 1
ATOM 708 C C . VAL A 1 89 ? -11.840 -3.599 -4.795 1.00 97.38 89 VAL A C 1
ATOM 710 O O . VAL A 1 89 ? -13.065 -3.682 -4.779 1.00 97.38 89 VAL A O 1
ATOM 713 N N . LEU A 1 90 ? -11.160 -3.372 -5.917 1.00 96.56 90 LEU A N 1
ATOM 714 C CA . LEU A 1 90 ? -11.819 -3.186 -7.211 1.00 96.56 90 LEU A CA 1
ATOM 715 C C . LEU A 1 90 ? -12.038 -4.505 -7.954 1.00 96.56 90 LEU A C 1
ATOM 717 O O . LEU A 1 90 ? -12.943 -4.612 -8.779 1.00 96.56 90 LEU A O 1
ATOM 721 N N . TRP A 1 91 ? -11.170 -5.4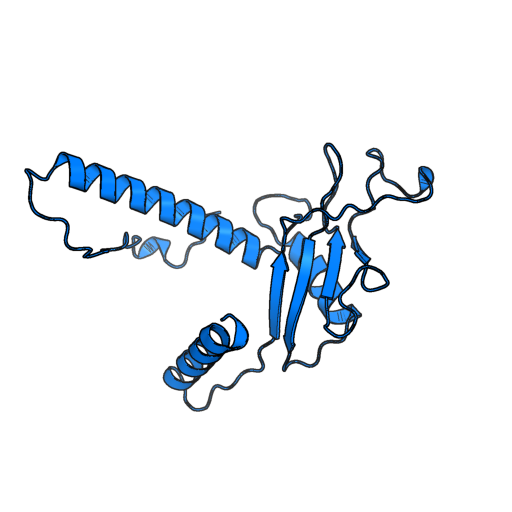84 -7.714 1.00 96.62 91 TRP A N 1
ATOM 722 C CA . TRP A 1 91 ? -11.203 -6.785 -8.369 1.00 96.62 91 TRP A CA 1
ATOM 723 C C . TRP A 1 91 ? -10.564 -7.819 -7.459 1.00 96.62 91 TRP A C 1
ATOM 725 O O . TRP A 1 91 ? -9.521 -7.533 -6.876 1.00 96.62 91 TRP A O 1
ATOM 735 N N . ASP A 1 92 ? -11.150 -9.006 -7.352 1.00 96.81 92 ASP A N 1
ATOM 736 C CA . ASP A 1 92 ? -10.574 -10.092 -6.568 1.00 96.81 92 ASP A CA 1
ATOM 737 C C . ASP A 1 92 ? -10.893 -11.462 -7.171 1.00 96.81 92 ASP A C 1
ATOM 739 O O . ASP A 1 92 ? -12.022 -11.941 -7.110 1.00 96.81 92 ASP A O 1
ATOM 743 N N . GLU A 1 93 ? -9.879 -12.097 -7.756 1.00 97.38 93 GLU A N 1
ATOM 744 C CA . GLU A 1 93 ? -9.952 -13.483 -8.240 1.00 97.38 93 GLU A CA 1
ATOM 745 C C . GLU A 1 93 ? -9.448 -14.499 -7.217 1.00 97.38 93 GLU A C 1
ATOM 747 O O . GLU A 1 93 ? -9.671 -15.696 -7.391 1.00 97.38 93 GLU A O 1
ATOM 752 N N . ASN A 1 94 ? -8.759 -14.041 -6.170 1.00 96.75 94 ASN A N 1
ATOM 753 C CA . ASN A 1 94 ? -8.226 -14.915 -5.130 1.00 96.75 94 ASN A CA 1
ATOM 754 C C . ASN A 1 94 ? -9.295 -15.276 -4.088 1.00 96.75 94 ASN A C 1
ATOM 756 O O . ASN A 1 94 ? -9.136 -16.269 -3.381 1.00 96.75 94 ASN A O 1
ATOM 760 N N . GLY A 1 95 ? -10.398 -14.521 -4.033 1.00 96.31 95 GLY A N 1
ATOM 761 C CA . GLY A 1 95 ? -11.542 -14.808 -3.170 1.00 96.31 95 GLY A CA 1
ATOM 762 C C . GLY A 1 95 ? -11.239 -14.560 -1.696 1.00 96.31 95 GLY A C 1
ATOM 763 O O . GLY A 1 95 ? -11.644 -15.355 -0.848 1.00 96.31 95 GLY A O 1
ATOM 764 N N . PHE A 1 96 ? -10.509 -13.486 -1.399 1.00 97.25 96 PHE A N 1
ATOM 765 C CA . PHE A 1 96 ? -10.176 -13.096 -0.039 1.00 97.25 96 PHE A CA 1
ATOM 766 C C . PHE A 1 96 ? -11.431 -12.734 0.755 1.00 97.25 96 PHE A C 1
ATOM 768 O O . PHE A 1 96 ? -12.304 -11.992 0.298 1.00 97.25 96 PHE A O 1
ATOM 775 N N . SER A 1 97 ? -11.481 -13.196 2.001 1.00 97.50 97 SER A N 1
ATOM 776 C CA . SER A 1 97 ? -12.390 -12.623 2.990 1.00 97.50 97 SER A CA 1
ATOM 777 C C . SER A 1 97 ? -11.919 -11.237 3.447 1.00 97.50 97 SER A C 1
ATOM 779 O O . SER A 1 97 ? -10.758 -10.854 3.262 1.00 97.50 97 SER A O 1
ATOM 781 N N . SER A 1 98 ? -12.828 -10.493 4.087 1.00 96.56 98 SER A N 1
ATOM 782 C CA . SER A 1 98 ? -12.518 -9.170 4.636 1.00 96.56 98 SER A CA 1
ATOM 783 C C . SER A 1 98 ? -11.332 -9.229 5.602 1.00 96.56 98 SER A C 1
ATOM 785 O O . SER A 1 98 ? -10.326 -8.545 5.404 1.00 96.56 98 SER A O 1
ATOM 787 N N . ASP A 1 99 ? -11.400 -10.146 6.569 1.00 97.19 99 ASP A N 1
ATOM 788 C CA . ASP A 1 99 ? -10.379 -10.334 7.601 1.00 97.19 99 ASP A CA 1
ATOM 789 C C . ASP A 1 99 ? -9.011 -10.709 7.016 1.00 97.19 99 ASP A C 1
ATOM 791 O O . ASP A 1 99 ? -7.980 -10.189 7.451 1.00 97.19 99 ASP A O 1
ATOM 795 N N . GLU A 1 100 ? -8.977 -11.599 6.018 1.00 98.00 100 GLU A N 1
ATOM 796 C CA . GLU A 1 100 ? -7.727 -12.036 5.389 1.00 98.00 100 GLU A CA 1
ATOM 797 C C . GLU A 1 100 ? -7.026 -10.885 4.674 1.00 98.00 100 GLU A C 1
ATOM 799 O O . GLU A 1 100 ? -5.823 -10.685 4.864 1.00 98.00 100 GLU A O 1
ATOM 804 N N . LEU A 1 101 ? -7.769 -10.104 3.885 1.00 98.00 101 LEU A N 1
ATOM 805 C CA . LEU A 1 101 ? -7.186 -9.005 3.124 1.00 98.00 101 LEU A CA 1
ATOM 806 C C . LEU A 1 101 ? -6.758 -7.851 4.035 1.00 98.00 101 LEU A C 1
ATOM 808 O O . LEU A 1 101 ? -5.660 -7.311 3.879 1.00 98.00 101 LEU A O 1
ATOM 812 N N . GLN A 1 102 ? -7.591 -7.490 5.011 1.00 98.38 102 GLN A N 1
ATOM 813 C CA . GLN A 1 102 ? -7.271 -6.453 5.992 1.00 98.38 102 GLN A CA 1
ATOM 814 C C . GLN A 1 102 ? -6.011 -6.812 6.784 1.00 98.38 102 GLN A C 1
ATOM 816 O O . GLN A 1 102 ? -5.106 -5.980 6.922 1.00 98.38 102 GLN A O 1
ATOM 821 N N . LYS A 1 103 ? -5.916 -8.065 7.248 1.00 98.12 103 LYS A N 1
ATOM 822 C CA . LYS A 1 103 ? -4.745 -8.568 7.966 1.00 98.12 103 LYS A CA 1
ATOM 823 C C . LYS A 1 103 ? -3.505 -8.598 7.081 1.00 98.12 103 LYS A C 1
ATOM 825 O O . LYS A 1 103 ? -2.464 -8.111 7.511 1.00 98.12 103 LYS A O 1
ATOM 830 N N . LEU A 1 104 ? -3.615 -9.090 5.846 1.00 98.19 104 LEU A N 1
ATOM 831 C CA . LEU A 1 104 ? -2.509 -9.097 4.886 1.00 98.19 104 LEU A CA 1
ATOM 832 C C . LEU A 1 104 ? -1.939 -7.686 4.688 1.00 98.19 104 LEU A C 1
ATOM 834 O O . LEU A 1 104 ? -0.731 -7.478 4.812 1.00 98.19 104 LEU A O 1
ATOM 838 N N . ILE A 1 105 ? -2.801 -6.702 4.423 1.00 98.25 105 ILE A N 1
ATOM 839 C CA . ILE A 1 105 ? -2.375 -5.313 4.214 1.00 98.25 105 ILE A CA 1
ATOM 840 C C . ILE A 1 105 ? -1.746 -4.732 5.486 1.00 98.25 105 ILE A C 1
ATOM 842 O O . ILE A 1 105 ? -0.726 -4.036 5.403 1.00 98.25 105 ILE A O 1
ATOM 846 N N . TYR A 1 106 ? -2.319 -5.014 6.658 1.00 98.31 106 TYR A N 1
ATOM 847 C CA . TYR A 1 106 ? -1.759 -4.566 7.930 1.00 98.31 106 TYR A CA 1
ATOM 848 C C . TYR A 1 106 ? -0.378 -5.174 8.201 1.00 98.31 106 TYR A C 1
ATOM 850 O O . TYR A 1 106 ? 0.563 -4.423 8.459 1.00 98.31 106 TYR A O 1
ATOM 858 N N . ASP A 1 107 ? -0.220 -6.489 8.053 1.00 98.12 107 ASP A N 1
ATOM 859 C CA . ASP A 1 107 ? 1.051 -7.195 8.248 1.00 98.12 107 ASP A CA 1
ATOM 860 C C . ASP A 1 107 ? 2.121 -6.676 7.274 1.00 98.12 107 ASP A C 1
ATOM 862 O O . ASP A 1 107 ? 3.267 -6.411 7.657 1.00 98.12 107 ASP A O 1
ATOM 866 N N . MET A 1 108 ? 1.739 -6.405 6.022 1.00 97.81 108 MET A N 1
ATOM 867 C CA . MET A 1 108 ? 2.640 -5.792 5.050 1.00 97.81 108 MET A CA 1
ATOM 868 C C . MET A 1 108 ? 3.128 -4.408 5.496 1.00 97.81 108 MET A C 1
ATOM 870 O O . MET A 1 108 ? 4.276 -4.071 5.209 1.00 97.81 108 MET A O 1
ATOM 874 N N . CYS A 1 109 ? 2.343 -3.618 6.239 1.00 98.06 109 CYS A N 1
ATOM 875 C CA . CYS A 1 109 ? 2.757 -2.292 6.727 1.00 98.06 109 CYS A CA 1
ATOM 876 C C . CYS A 1 109 ? 3.969 -2.318 7.673 1.00 98.06 109 CYS A C 1
ATOM 878 O O . CYS A 1 109 ? 4.580 -1.268 7.888 1.00 98.06 109 CYS A O 1
ATOM 880 N N . PHE A 1 110 ? 4.365 -3.486 8.183 1.00 97.69 110 PHE A N 1
ATOM 881 C CA . PHE A 1 110 ? 5.569 -3.674 8.999 1.00 97.69 110 PHE A CA 1
ATOM 882 C C . PHE A 1 110 ? 6.832 -3.985 8.183 1.00 97.69 110 PHE A C 1
ATOM 884 O O . PHE A 1 110 ? 7.926 -4.015 8.740 1.00 97.69 110 PHE A O 1
ATOM 891 N N . THR A 1 111 ? 6.714 -4.186 6.868 1.00 97.31 111 THR A N 1
ATOM 892 C CA . THR A 1 111 ? 7.833 -4.602 5.997 1.00 97.31 111 THR A CA 1
ATOM 893 C C . THR A 1 111 ? 8.560 -3.430 5.319 1.00 97.31 111 THR A C 1
ATOM 895 O O . THR A 1 111 ? 9.356 -3.617 4.398 1.00 97.31 111 THR A O 1
ATOM 898 N N . PHE A 1 112 ? 8.303 -2.192 5.755 1.00 97.19 112 PHE A N 1
ATOM 899 C CA . PHE A 1 112 ? 8.966 -1.017 5.194 1.00 97.19 112 PHE A CA 1
ATOM 900 C C . PHE A 1 112 ? 10.425 -0.913 5.656 1.00 97.19 112 PHE A C 1
ATOM 902 O O . PHE A 1 112 ? 10.710 -0.705 6.830 1.00 97.19 112 PHE A O 1
ATOM 909 N N . ALA A 1 113 ? 11.363 -0.979 4.715 1.00 95.69 113 ALA A N 1
ATOM 910 C CA . ALA A 1 113 ? 12.786 -1.142 4.998 1.00 95.69 113 ALA A CA 1
ATOM 911 C C . ALA A 1 113 ? 13.449 0.080 5.660 1.00 95.69 113 ALA A C 1
ATOM 913 O O . ALA A 1 113 ? 14.497 -0.054 6.286 1.00 95.69 113 ALA A O 1
ATOM 914 N N . ARG A 1 114 ? 12.867 1.283 5.536 1.00 95.31 114 ARG A N 1
ATOM 915 C CA . ARG A 1 114 ? 13.490 2.522 6.045 1.00 95.31 114 ARG A CA 1
ATOM 916 C C . ARG A 1 114 ? 13.210 2.812 7.518 1.00 95.31 114 ARG A C 1
ATOM 918 O O . ARG A 1 114 ? 13.788 3.757 8.054 1.00 95.31 114 ARG A O 1
ATOM 925 N N . CYS A 1 115 ? 12.303 2.089 8.175 1.00 93.62 115 CYS A N 1
ATOM 926 C CA . CYS A 1 115 ? 12.031 2.318 9.592 1.00 93.62 115 CYS A CA 1
ATOM 927 C C . CYS A 1 115 ? 11.557 1.059 10.322 1.00 93.62 115 CYS A C 1
ATOM 929 O O . CYS A 1 115 ? 11.002 0.140 9.741 1.00 93.62 115 CYS A O 1
ATOM 931 N N . THR A 1 116 ? 11.742 1.050 11.640 1.00 94.19 116 THR A N 1
ATOM 932 C CA . THR A 1 116 ? 11.342 -0.046 12.536 1.00 94.19 116 THR A CA 1
ATOM 933 C C . THR A 1 116 ? 9.932 0.145 13.104 1.00 94.19 116 THR A C 1
ATOM 935 O O . THR A 1 116 ? 9.637 -0.259 14.227 1.00 94.19 116 THR A O 1
ATOM 938 N N . LYS A 1 117 ? 9.061 0.842 12.366 1.00 93.38 117 LYS A N 1
ATOM 939 C CA . LYS A 1 117 ? 7.693 1.180 12.781 1.00 93.38 117 LYS A CA 1
ATOM 940 C C . LYS A 1 117 ? 6.736 0.917 11.622 1.00 93.38 117 LYS A C 1
ATOM 942 O O . LYS A 1 117 ? 7.128 1.149 10.480 1.00 93.38 117 LYS A O 1
ATOM 947 N N . PRO A 1 118 ? 5.484 0.514 11.888 1.00 95.31 118 PRO A N 1
ATOM 948 C CA . PRO A 1 118 ? 4.522 0.346 10.818 1.00 95.31 118 PRO A CA 1
ATOM 949 C C . PRO A 1 118 ? 4.228 1.686 10.139 1.00 95.31 118 PRO A C 1
ATOM 951 O O . PRO A 1 118 ? 4.081 2.726 10.795 1.00 95.31 118 PRO A O 1
ATOM 954 N N . VAL A 1 119 ? 4.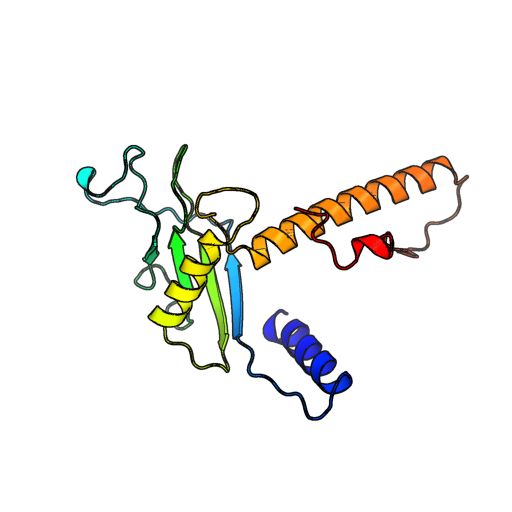159 1.655 8.812 1.00 96.56 119 VAL A N 1
ATOM 955 C CA . VAL A 1 119 ? 3.887 2.831 7.978 1.00 96.56 119 VAL A CA 1
ATOM 956 C C . VAL A 1 119 ? 2.403 2.977 7.670 1.00 96.56 119 VAL A C 1
ATOM 958 O O . VAL A 1 119 ? 1.647 2.013 7.690 1.00 96.56 119 VAL A O 1
ATOM 961 N N . SER A 1 120 ? 1.976 4.206 7.366 1.00 96.19 120 SER A N 1
ATOM 962 C CA . SER A 1 120 ? 0.570 4.538 7.094 1.00 96.19 120 SER A CA 1
ATOM 963 C C . SER A 1 120 ? 0.035 4.011 5.764 1.00 96.19 120 SER A C 1
ATOM 965 O O . SER A 1 120 ? -1.173 4.004 5.554 1.00 96.19 120 SER A O 1
ATOM 967 N N . LEU A 1 121 ? 0.921 3.601 4.862 1.00 96.56 121 LEU A N 1
ATOM 968 C CA . LEU A 1 121 ? 0.615 3.133 3.518 1.00 96.56 121 LEU A CA 1
ATOM 969 C C . LEU A 1 121 ? 1.390 1.843 3.275 1.00 96.56 121 LEU A C 1
ATOM 971 O O . LEU A 1 121 ? 2.577 1.791 3.598 1.00 96.56 121 LEU A O 1
ATOM 975 N N . VAL A 1 122 ? 0.735 0.840 2.694 1.00 97.56 122 VAL A N 1
ATOM 976 C CA . VAL A 1 122 ? 1.348 -0.468 2.444 1.00 97.56 122 VAL A CA 1
ATOM 977 C C . VAL A 1 122 ? 2.644 -0.327 1.612 1.00 97.56 122 VAL A C 1
ATOM 979 O O . VAL A 1 122 ? 2.665 0.454 0.652 1.00 97.56 122 VAL A O 1
ATOM 982 N N . PRO A 1 123 ? 3.747 -1.030 1.950 1.00 97.44 123 PRO A N 1
ATOM 983 C CA . PRO A 1 123 ? 5.064 -0.736 1.389 1.00 97.44 123 PRO A CA 1
ATOM 984 C C . PRO A 1 123 ? 5.179 -0.798 -0.132 1.00 97.44 123 PRO A C 1
ATOM 986 O O . PRO A 1 123 ? 5.857 0.077 -0.652 1.00 97.44 123 PRO A O 1
ATOM 989 N N . PRO A 1 124 ? 4.520 -1.707 -0.880 1.00 97.12 124 PRO A N 1
ATOM 990 C CA . PRO A 1 124 ? 4.568 -1.675 -2.343 1.00 97.12 124 PRO A CA 1
ATOM 991 C C . PRO A 1 124 ? 4.098 -0.338 -2.925 1.00 97.12 124 PRO A C 1
ATOM 993 O O . PRO A 1 124 ? 4.766 0.224 -3.789 1.00 97.12 124 PRO A O 1
ATOM 996 N N . VAL A 1 125 ? 3.004 0.223 -2.397 1.00 97.50 125 VAL A N 1
ATOM 997 C CA . VAL A 1 125 ? 2.487 1.525 -2.846 1.00 97.50 125 VAL A CA 1
ATOM 998 C C . VAL A 1 125 ? 3.432 2.647 -2.412 1.00 97.50 125 VAL A C 1
ATOM 1000 O O . VAL A 1 125 ? 3.731 3.551 -3.186 1.00 97.50 125 VAL A O 1
ATOM 1003 N N . TYR A 1 126 ? 3.976 2.570 -1.195 1.00 97.25 126 TYR A N 1
ATOM 1004 C CA . TYR A 1 126 ? 4.939 3.566 -0.723 1.00 97.25 126 TYR A CA 1
ATOM 1005 C C . TYR A 1 126 ? 6.253 3.529 -1.532 1.00 97.25 126 TYR A C 1
ATOM 1007 O O . TYR A 1 126 ? 6.827 4.565 -1.863 1.00 97.25 126 TYR A O 1
ATOM 1015 N N . TYR A 1 127 ? 6.736 2.348 -1.906 1.00 97.75 127 TYR A N 1
ATOM 1016 C CA . TYR A 1 127 ? 7.898 2.200 -2.773 1.00 97.75 127 TYR A CA 1
ATOM 1017 C C . TYR A 1 127 ? 7.624 2.735 -4.177 1.00 97.75 127 TYR A C 1
ATOM 1019 O O . TYR A 1 127 ? 8.474 3.449 -4.702 1.00 97.75 127 TYR A O 1
ATOM 1027 N N . ALA A 1 128 ? 6.438 2.494 -4.743 1.00 97.19 128 ALA A N 1
ATOM 1028 C CA . ALA A 1 128 ? 6.041 3.087 -6.019 1.00 97.19 128 ALA A CA 1
ATOM 1029 C C . ALA A 1 128 ? 6.064 4.629 -5.973 1.00 97.19 128 ALA A C 1
ATOM 1031 O O . ALA A 1 128 ? 6.627 5.255 -6.872 1.00 97.19 128 ALA A O 1
ATOM 1032 N N . ASP A 1 129 ? 5.569 5.242 -4.889 1.00 96.25 129 ASP A N 1
ATOM 1033 C CA . ASP A 1 129 ? 5.667 6.696 -4.669 1.00 96.25 129 ASP A CA 1
ATOM 1034 C C . ASP A 1 129 ? 7.132 7.179 -4.659 1.00 96.25 129 ASP A C 1
ATOM 1036 O O . ASP A 1 129 ? 7.460 8.222 -5.233 1.00 96.25 129 ASP A O 1
ATOM 1040 N N . LEU A 1 130 ? 8.035 6.429 -4.016 1.00 96.56 130 LEU A N 1
ATOM 1041 C CA . LEU A 1 130 ? 9.464 6.760 -3.964 1.00 96.56 130 LEU A CA 1
ATOM 1042 C C . LEU A 1 130 ? 10.144 6.612 -5.328 1.00 96.56 130 LEU A C 1
ATOM 1044 O O . LEU A 1 130 ? 10.940 7.479 -5.698 1.00 96.56 130 LEU A O 1
ATOM 1048 N N . VAL A 1 131 ? 9.820 5.558 -6.081 1.00 95.81 131 VAL A N 1
ATOM 1049 C CA . VAL A 1 131 ? 10.297 5.352 -7.457 1.00 95.81 131 VAL A CA 1
ATOM 1050 C C . VAL A 1 131 ? 9.844 6.509 -8.343 1.00 95.81 131 VAL A C 1
ATOM 1052 O O . VAL A 1 131 ? 10.676 7.126 -9.005 1.00 95.81 131 VAL A O 1
ATOM 1055 N N . ALA A 1 132 ? 8.558 6.865 -8.303 1.00 95.31 132 ALA A N 1
ATOM 1056 C CA . ALA A 1 132 ? 8.010 7.974 -9.081 1.00 95.31 132 ALA A CA 1
ATOM 1057 C C . ALA A 1 132 ? 8.670 9.313 -8.710 1.00 95.31 132 ALA A C 1
ATOM 1059 O O . ALA A 1 132 ? 9.037 10.097 -9.588 1.00 95.31 132 ALA A O 1
ATOM 1060 N N . TYR A 1 133 ? 8.891 9.558 -7.413 1.00 95.38 133 TYR A N 1
ATOM 1061 C CA . TYR A 1 133 ? 9.604 10.745 -6.941 1.00 95.38 133 TYR A CA 1
ATOM 1062 C C . TYR A 1 133 ? 11.039 10.811 -7.486 1.00 95.38 133 TYR A C 1
ATOM 1064 O O . TYR A 1 133 ? 11.457 11.859 -7.979 1.00 95.38 133 TYR A O 1
ATOM 1072 N N . ARG A 1 134 ? 11.787 9.699 -7.445 1.00 93.69 134 ARG A N 1
ATOM 1073 C CA . ARG A 1 134 ? 13.147 9.623 -8.007 1.00 93.69 134 ARG A CA 1
ATOM 1074 C C . ARG A 1 134 ? 13.153 9.804 -9.524 1.00 93.69 134 ARG A C 1
ATOM 1076 O O . ARG A 1 134 ? 13.964 10.576 -10.026 1.00 93.69 134 ARG A O 1
ATOM 1083 N N . GLY A 1 135 ? 12.228 9.158 -10.233 1.00 92.38 135 GLY A N 1
ATOM 1084 C CA . GLY A 1 135 ? 12.074 9.297 -11.682 1.00 92.38 135 GLY A CA 1
ATOM 1085 C C . GLY A 1 135 ? 11.827 10.748 -12.096 1.00 92.38 135 GLY A C 1
ATOM 1086 O O . GLY A 1 135 ? 12.471 11.239 -13.022 1.00 92.38 135 GLY A O 1
ATOM 1087 N N . ARG A 1 136 ? 10.985 11.476 -11.347 1.00 92.06 136 ARG A N 1
ATOM 1088 C CA . ARG A 1 136 ? 10.779 12.915 -11.561 1.00 92.06 136 ARG A CA 1
ATOM 1089 C C . ARG A 1 136 ? 12.080 13.709 -11.413 1.00 92.06 136 ARG A C 1
ATOM 1091 O O . ARG A 1 136 ? 12.385 14.508 -12.290 1.00 92.06 136 ARG A O 1
ATOM 1098 N N . MET A 1 137 ? 12.860 13.465 -10.355 1.00 91.69 137 MET A N 1
ATOM 1099 C CA . MET A 1 137 ? 14.140 14.162 -10.147 1.00 91.69 137 MET A CA 1
ATOM 1100 C C . MET A 1 137 ? 15.126 13.919 -11.297 1.00 91.69 137 MET A C 1
ATOM 1102 O O . MET A 1 137 ? 15.799 14.847 -11.738 1.00 91.69 137 MET A O 1
ATOM 1106 N N . PHE A 1 138 ? 15.220 12.684 -11.798 1.00 89.94 138 PHE A N 1
ATOM 1107 C CA . PHE A 1 138 ? 16.089 12.380 -12.937 1.00 89.94 138 PHE A CA 1
ATOM 1108 C C . PHE A 1 138 ? 15.618 13.078 -14.211 1.00 89.94 138 PHE A C 1
ATOM 1110 O O . PHE A 1 138 ? 16.432 13.654 -14.933 1.00 89.94 138 PHE A O 1
ATOM 1117 N N . GLN A 1 139 ? 14.308 13.092 -14.455 1.00 87.50 139 GLN A N 1
ATOM 1118 C CA . GLN A 1 139 ? 13.740 13.764 -15.616 1.00 87.50 139 GLN A CA 1
ATOM 1119 C C . GLN A 1 139 ? 13.969 15.284 -15.579 1.00 87.50 139 GLN A C 1
ATOM 1121 O O . GLN A 1 139 ? 14.297 15.866 -16.611 1.00 87.50 139 GLN A O 1
ATOM 1126 N N . GLU A 1 140 ? 13.847 15.917 -14.409 1.00 88.31 140 GLU A N 1
ATOM 1127 C CA . GLU A 1 140 ? 14.124 17.350 -14.218 1.00 88.31 140 GLU A CA 1
ATOM 1128 C C . GLU A 1 140 ? 15.573 17.698 -14.606 1.00 88.31 140 GLU A C 1
ATOM 1130 O O . GLU A 1 140 ? 15.799 18.631 -15.375 1.00 88.31 140 GLU A O 1
ATOM 1135 N N . VAL A 1 141 ? 16.556 16.898 -14.174 1.00 86.94 141 VAL A N 1
ATOM 1136 C CA . VAL A 1 141 ? 17.978 17.107 -14.518 1.00 86.94 141 VAL A CA 1
ATOM 1137 C C . VAL A 1 141 ? 18.238 16.948 -16.020 1.00 86.94 141 VAL A C 1
ATOM 1139 O O . VAL A 1 141 ? 19.005 17.720 -16.608 1.00 86.94 141 VAL A O 1
ATOM 1142 N N . VAL A 1 142 ? 17.607 15.958 -16.658 1.00 84.00 142 VAL A N 1
ATOM 1143 C CA . VAL A 1 142 ? 17.714 15.750 -18.111 1.00 84.00 142 VAL A CA 1
ATOM 1144 C C . VAL A 1 142 ? 17.151 16.951 -18.864 1.00 84.00 142 VAL A C 1
ATOM 1146 O O . VAL A 1 142 ? 17.805 17.456 -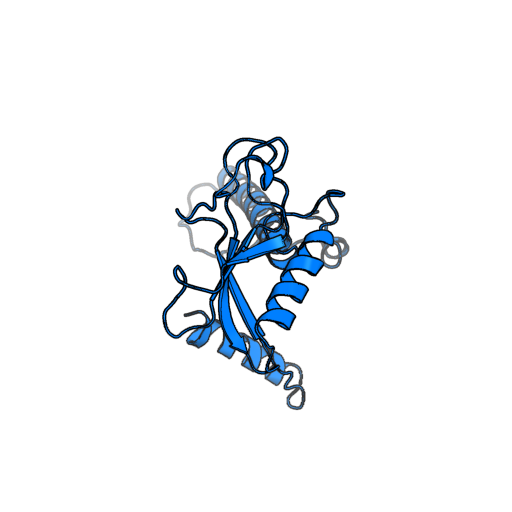19.778 1.00 84.00 142 VAL A O 1
ATOM 1149 N N . MET A 1 143 ? 15.977 17.437 -18.455 1.00 82.62 143 MET A N 1
ATOM 1150 C CA . MET A 1 143 ? 15.350 18.609 -19.061 1.00 82.62 143 MET A CA 1
ATOM 1151 C C . MET A 1 143 ? 16.231 19.853 -18.907 1.00 82.62 143 MET A C 1
ATOM 1153 O O . MET A 1 143 ? 16.544 20.492 -19.911 1.00 82.62 143 MET A O 1
ATOM 1157 N N . ASP A 1 144 ? 16.721 20.151 -17.702 1.00 83.19 144 ASP A N 1
ATOM 1158 C CA . ASP A 1 144 ? 17.608 21.298 -17.452 1.00 83.19 144 ASP A CA 1
ATOM 1159 C C . ASP A 1 144 ? 18.887 21.257 -18.302 1.00 83.19 144 ASP A C 1
ATOM 1161 O O . ASP A 1 144 ? 19.346 22.284 -18.812 1.00 83.19 144 ASP A O 1
ATOM 1165 N N . THR A 1 145 ? 19.463 20.068 -18.487 1.00 77.19 145 THR A N 1
ATOM 1166 C CA . THR A 1 145 ? 20.671 19.878 -19.304 1.00 77.19 145 THR A CA 1
ATOM 1167 C C . THR A 1 145 ? 20.386 20.118 -20.788 1.00 77.19 145 THR A C 1
ATOM 1169 O O . THR A 1 145 ? 21.177 20.773 -21.469 1.00 77.19 145 THR A O 1
ATOM 1172 N N . GLN A 1 146 ? 19.239 19.647 -21.289 1.00 73.62 146 GLN A N 1
ATOM 1173 C CA . GLN A 1 146 ? 18.810 19.876 -22.672 1.00 73.62 146 GLN A CA 1
ATOM 1174 C C . GLN A 1 146 ? 18.543 21.363 -22.949 1.00 73.62 146 GLN A C 1
ATOM 1176 O O . GLN A 1 146 ? 19.003 21.885 -23.965 1.00 73.62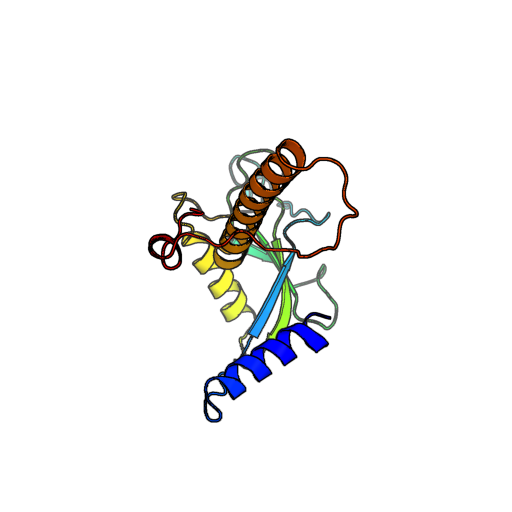 146 GLN A O 1
ATOM 1181 N N . TYR A 1 147 ? 17.890 22.076 -22.024 1.00 65.81 147 TYR A N 1
ATOM 1182 C CA . TYR A 1 147 ? 17.633 23.517 -22.162 1.00 65.81 147 TYR A CA 1
ATOM 1183 C C . TYR A 1 147 ? 18.910 24.368 -22.147 1.00 65.81 147 TYR A C 1
ATOM 1185 O O . TYR A 1 147 ? 18.958 25.405 -22.805 1.00 65.81 147 TYR A O 1
ATOM 1193 N N . ARG A 1 148 ? 19.964 23.941 -21.441 1.00 63.19 148 ARG A N 1
ATOM 1194 C CA . ARG A 1 148 ? 21.262 24.644 -21.428 1.00 63.19 148 ARG A CA 1
ATOM 1195 C C . ARG A 1 148 ? 22.117 24.392 -22.675 1.00 63.19 148 ARG A C 1
ATOM 1197 O O . ARG A 1 148 ? 23.048 25.155 -22.916 1.00 63.19 148 ARG A O 1
ATOM 1204 N N . GLY A 1 149 ? 21.824 23.343 -23.446 1.00 59.84 149 GLY A N 1
ATOM 1205 C CA . GLY A 1 149 ? 22.586 22.950 -24.638 1.00 59.84 149 GLY A CA 1
ATOM 1206 C C . GLY A 1 149 ? 21.940 23.302 -25.983 1.00 59.84 149 GLY A C 1
ATOM 1207 O O . GLY A 1 149 ? 22.613 23.208 -27.007 1.00 59.84 149 GLY A O 1
ATOM 1208 N N . ALA A 1 150 ? 20.663 23.699 -26.013 1.00 56.81 150 ALA A N 1
ATOM 1209 C CA . ALA A 1 150 ? 19.912 23.892 -27.253 1.00 56.81 150 ALA A CA 1
ATOM 1210 C C . ALA A 1 150 ? 19.623 25.372 -27.565 1.00 56.81 150 ALA A C 1
ATOM 1212 O O . ALA A 1 150 ? 18.790 26.019 -26.932 1.00 56.81 150 ALA A O 1
ATOM 1213 N N . SER A 1 151 ? 20.255 25.887 -28.623 1.00 55.47 151 SER A N 1
ATOM 1214 C CA . SER A 1 151 ? 19.780 27.061 -29.361 1.00 55.47 151 SER A CA 1
ATOM 1215 C C . SER A 1 151 ? 18.482 26.689 -30.086 1.00 55.47 151 SER A C 1
ATOM 1217 O O . SER A 1 151 ? 18.487 25.770 -30.899 1.00 55.47 151 SER A O 1
ATOM 1219 N N . SER A 1 152 ? 17.390 27.390 -29.764 1.00 62.59 152 SER A N 1
ATOM 1220 C CA . SER A 1 152 ? 16.067 27.389 -30.416 1.00 62.59 152 SER A CA 1
ATOM 1221 C C . SER A 1 152 ? 15.860 26.373 -31.554 1.00 62.59 152 SER A C 1
ATOM 1223 O O . SER A 1 152 ? 16.178 26.643 -32.713 1.00 62.59 152 SER A O 1
ATOM 1225 N N . SER A 1 153 ? 15.236 25.236 -31.246 1.00 48.56 153 SER A N 1
ATOM 1226 C CA . SER A 1 153 ? 14.475 24.469 -32.233 1.00 48.56 153 SER A CA 1
ATOM 1227 C C . SER A 1 153 ? 13.237 23.860 -31.575 1.00 48.56 153 SER A C 1
ATOM 1229 O O . SER A 1 153 ? 13.245 23.471 -30.410 1.00 48.56 153 SER A O 1
ATOM 1231 N N . THR A 1 154 ? 12.138 23.899 -32.321 1.00 48.19 154 THR A N 1
ATOM 1232 C CA . THR A 1 154 ? 10.783 23.475 -31.956 1.00 48.19 154 THR A CA 1
ATOM 1233 C C . THR A 1 154 ? 10.760 22.145 -31.206 1.00 48.19 154 THR A C 1
ATOM 1235 O O . THR A 1 154 ? 11.202 21.129 -31.736 1.00 48.19 154 THR A O 1
ATOM 1238 N N . ALA A 1 155 ? 10.209 22.162 -29.989 1.00 45.75 155 ALA A N 1
ATOM 1239 C CA . ALA A 1 155 ? 10.090 21.004 -29.115 1.00 45.75 155 ALA A CA 1
ATOM 1240 C C . ALA A 1 155 ? 9.162 19.938 -29.722 1.00 45.75 155 ALA A C 1
ATOM 1242 O O . ALA A 1 155 ? 7.946 19.963 -29.539 1.00 45.75 155 ALA A O 1
ATOM 1243 N N . SER A 1 156 ? 9.734 18.975 -30.438 1.00 45.62 156 SER A N 1
ATOM 1244 C CA . SER A 1 156 ? 9.107 17.666 -30.588 1.00 45.62 156 SER A CA 1
ATOM 1245 C C . SER A 1 156 ? 9.177 16.963 -29.232 1.00 45.62 156 SER A C 1
ATOM 1247 O O . SER A 1 156 ? 10.274 16.809 -28.693 1.00 45.62 156 SER A O 1
ATOM 1249 N N . PHE A 1 157 ? 8.037 16.523 -28.694 1.00 47.12 157 PHE A N 1
ATOM 1250 C CA . PHE A 1 157 ? 7.955 15.606 -27.549 1.00 47.12 157 PHE A CA 1
ATOM 1251 C C . PHE A 1 157 ? 8.549 14.232 -27.926 1.00 47.12 157 PHE A C 1
ATOM 1253 O O . PHE A 1 157 ? 7.846 13.233 -28.009 1.00 47.12 157 PHE A O 1
ATOM 1260 N N . ASN A 1 158 ? 9.857 14.156 -28.168 1.00 50.50 158 ASN A N 1
ATOM 1261 C CA . ASN A 1 158 ? 10.586 12.906 -28.002 1.00 50.50 158 ASN A CA 1
ATOM 1262 C C . ASN A 1 158 ? 10.885 12.810 -26.512 1.00 50.50 158 ASN A C 1
ATOM 1264 O O . ASN A 1 158 ? 11.891 13.322 -26.024 1.00 50.50 158 ASN A O 1
ATOM 1268 N N . GLN A 1 159 ? 9.938 12.234 -25.775 1.00 56.09 159 GLN A N 1
ATOM 1269 C CA . GLN A 1 159 ? 10.061 11.994 -24.345 1.00 56.09 159 GLN A CA 1
ATOM 1270 C C . GLN A 1 159 ? 11.024 10.822 -24.135 1.00 56.09 159 GLN A C 1
ATOM 1272 O O . GLN A 1 159 ? 10.628 9.716 -23.784 1.00 56.09 159 GLN A O 1
ATOM 1277 N N . SER A 1 160 ? 12.307 11.052 -24.413 1.00 64.88 160 SER A N 1
ATOM 1278 C CA . SER A 1 160 ? 13.373 10.151 -23.999 1.00 64.88 160 SER A CA 1
ATOM 1279 C C . SER A 1 160 ? 13.395 10.186 -22.476 1.00 64.88 160 SER A C 1
ATOM 1281 O O . SER A 1 160 ? 13.934 11.118 -21.875 1.00 64.88 160 SER A O 1
ATOM 1283 N N . PHE A 1 161 ? 12.712 9.229 -21.851 1.00 70.62 161 PHE A N 1
ATOM 1284 C CA . PHE A 1 161 ? 12.775 9.044 -20.410 1.00 70.62 161 PHE A CA 1
ATOM 1285 C C . PHE A 1 161 ? 14.220 8.762 -20.003 1.00 70.62 161 PHE A C 1
ATOM 1287 O O . PHE A 1 161 ? 14.994 8.172 -20.760 1.00 70.62 161 PHE A O 1
ATOM 1294 N N . TYR A 1 162 ? 14.592 9.213 -18.807 1.00 79.94 162 TYR A N 1
ATOM 1295 C CA . TYR A 1 162 ? 15.889 8.873 -18.243 1.00 79.94 162 TYR A CA 1
ATOM 1296 C C . TYR A 1 162 ? 16.020 7.349 -18.110 1.00 79.94 162 TYR A C 1
ATOM 1298 O O . TYR A 1 162 ? 15.265 6.722 -17.367 1.00 79.94 162 TYR A O 1
ATOM 1306 N N . ASN A 1 163 ? 16.994 6.770 -18.811 1.00 83.88 163 ASN A N 1
ATOM 1307 C CA . ASN A 1 163 ? 17.348 5.366 -18.656 1.00 83.88 163 ASN A CA 1
ATOM 1308 C C . ASN A 1 163 ? 18.261 5.211 -17.442 1.00 83.88 163 ASN A C 1
ATOM 1310 O O . ASN A 1 163 ? 19.300 5.869 -17.342 1.00 83.88 163 ASN A O 1
ATOM 1314 N N . LEU A 1 164 ? 17.863 4.336 -16.523 1.00 89.06 164 LEU A N 1
ATOM 1315 C CA . LEU A 1 164 ? 18.671 3.983 -15.368 1.00 89.06 164 LEU A CA 1
ATOM 1316 C C . LEU A 1 164 ? 19.906 3.181 -15.813 1.00 89.06 164 LEU A C 1
ATOM 1318 O O . LEU A 1 164 ? 19.884 2.495 -16.830 1.00 89.06 164 LEU A O 1
ATOM 1322 N N . HIS A 1 165 ? 20.996 3.267 -15.051 1.00 92.44 165 HIS A N 1
ATOM 1323 C CA . HIS A 1 165 ? 22.158 2.409 -15.271 1.00 92.44 165 HIS A CA 1
ATOM 1324 C C . HIS A 1 165 ? 21.795 0.937 -15.006 1.00 92.44 165 HIS A C 1
ATOM 1326 O O . HIS A 1 165 ? 21.139 0.654 -14.002 1.00 92.44 165 HIS A O 1
ATOM 1332 N N . SER A 1 166 ? 22.275 0.010 -15.843 1.00 94.31 166 SER A N 1
ATOM 1333 C CA . SER A 1 166 ? 21.948 -1.429 -15.781 1.00 94.31 166 SER A CA 1
ATOM 1334 C C . SER A 1 166 ? 22.157 -2.041 -14.393 1.00 94.31 166 SER A C 1
ATOM 1336 O O . SER A 1 166 ? 21.333 -2.810 -13.908 1.00 94.31 166 SER A O 1
ATOM 1338 N N . ASP A 1 167 ? 23.232 -1.642 -13.710 1.00 95.62 167 ASP A N 1
ATOM 1339 C CA . ASP A 1 167 ? 23.587 -2.154 -12.377 1.00 95.62 167 ASP A CA 1
ATOM 1340 C C . ASP A 1 167 ? 22.576 -1.770 -11.282 1.00 95.62 167 ASP A C 1
ATOM 1342 O O . ASP A 1 167 ? 22.588 -2.346 -10.195 1.00 95.62 167 ASP A O 1
ATOM 1346 N N . LEU A 1 168 ? 21.709 -0.788 -11.546 1.00 93.69 168 LEU A N 1
ATOM 1347 C CA . LEU A 1 168 ? 20.714 -0.291 -10.598 1.00 93.69 168 LEU A CA 1
ATOM 1348 C C . LEU A 1 168 ? 19.296 -0.800 -10.892 1.00 93.69 168 LEU A C 1
ATOM 1350 O O . LEU A 1 168 ? 18.429 -0.635 -10.036 1.00 93.69 168 LEU A O 1
ATOM 1354 N N . GLU A 1 169 ? 19.043 -1.420 -12.052 1.00 91.44 169 GLU A N 1
ATOM 1355 C CA . GLU A 1 169 ? 17.695 -1.849 -12.471 1.00 91.44 169 GLU A CA 1
ATOM 1356 C C . GLU A 1 169 ? 17.049 -2.831 -11.486 1.00 91.44 169 GLU A C 1
ATOM 1358 O O . GLU A 1 169 ? 15.860 -2.730 -11.196 1.00 91.44 169 GLU A O 1
ATOM 1363 N N . ASN A 1 170 ? 17.849 -3.733 -10.913 1.00 94.38 170 ASN A N 1
ATOM 1364 C CA . ASN A 1 170 ? 17.389 -4.754 -9.968 1.00 94.38 170 ASN A CA 1
ATOM 1365 C C . ASN A 1 170 ? 17.707 -4.406 -8.503 1.00 94.38 170 ASN A C 1
ATOM 1367 O O . ASN A 1 170 ? 17.742 -5.286 -7.642 1.00 94.38 170 ASN A O 1
ATOM 1371 N N . VAL A 1 171 ? 17.962 -3.128 -8.207 1.00 95.00 171 VAL A N 1
ATOM 1372 C CA . VAL A 1 171 ? 18.289 -2.640 -6.861 1.00 95.00 171 VAL A CA 1
ATOM 1373 C C . VAL A 1 171 ? 17.237 -1.631 -6.415 1.00 95.00 171 VAL A C 1
ATOM 1375 O O . VAL A 1 171 ? 16.781 -0.790 -7.185 1.00 95.00 171 VAL A O 1
ATOM 1378 N N . MET A 1 172 ? 16.885 -1.645 -5.129 1.00 94.94 172 MET A N 1
ATOM 1379 C CA . MET A 1 172 ? 16.007 -0.635 -4.533 1.00 94.94 172 MET A CA 1
ATOM 1380 C C . MET A 1 172 ? 16.736 0.709 -4.320 1.00 94.94 172 MET A C 1
ATOM 1382 O O . MET A 1 172 ? 16.754 1.232 -3.213 1.00 94.94 172 MET A O 1
ATOM 1386 N N . PHE A 1 173 ? 17.334 1.298 -5.364 1.00 94.19 173 PHE A N 1
ATOM 1387 C CA . PHE A 1 173 ? 18.085 2.572 -5.298 1.00 94.19 173 PHE A CA 1
ATOM 1388 C C . PHE A 1 173 ? 17.235 3.767 -4.816 1.00 94.19 173 PHE A C 1
ATOM 1390 O O . PHE A 1 173 ? 17.740 4.838 -4.472 1.00 94.19 173 PHE A O 1
ATOM 1397 N N . PHE A 1 174 ? 15.913 3.607 -4.866 1.00 92.88 174 PHE A N 1
ATOM 1398 C CA . PHE A 1 174 ? 14.926 4.580 -4.422 1.00 92.88 174 PHE A CA 1
ATOM 1399 C C . PHE A 1 174 ? 14.620 4.486 -2.925 1.00 92.88 174 PHE A C 1
ATOM 1401 O O . PHE A 1 174 ? 13.970 5.405 -2.413 1.00 92.88 174 PHE A O 1
ATOM 1408 N N . VAL A 1 175 ? 15.062 3.420 -2.245 1.00 89.62 175 VAL A N 1
ATOM 1409 C CA . VAL A 1 175 ? 15.053 3.231 -0.781 1.00 89.62 175 VAL A CA 1
ATOM 1410 C C . VAL A 1 175 ? 16.326 3.816 -0.184 1.00 89.62 175 VAL A C 1
ATOM 1412 O O . VAL A 1 175 ? 16.182 4.439 0.890 1.00 89.62 175 VAL A O 1
#

Sequence (175 aa):
MVLSEELFDLKKALHNYDSHYNPAITIVVAQKRHQTRLFVENRNDGGSTGNVPPGTVVDTDIIHPRDFDFYLCSHYGGLGTSKPTHYYVLWDENGFSSDELQKLIYDMCFTFARCTKPVSLVPPVYYADLVAYRGRMFQEVVMDTQYRGASSSTASFNQSFYNLHSDLENVMFFV

Radius of gyration: 20.83 Å; chains: 1; bounding box: 46×48×60 Å

Organism: NCBI:txid429701

pLDDT: mean 90.54, std 11.87, range [45.62, 98.5]

Foldseek 3Di:
DCVVPVVVVVQVVQCVVPVPDDDWDWDKDKAQDDDDFDFDPDQVCADPAREHDAQDKDQDDPDDPPFGKIWGQLFDDPDDTGGTIIMGTPDGRPPDDPVRVSVVQSVQQCVAPPDNTRDRGRRVVVLVVLVVVVQVVQLVVVVVVCVVPDDDDDDDPPVPRDDDDPVCPPPSPSD

InterPro domains:
  IPR003165 Piwi domain [PF02171] (2-137)
  IPR003165 Piwi domain [PS50822] (1-140)
  IPR003165 Piwi domain [SM00950] (1-140)
  IPR012337 Ribonuclease H-like superfamily [SSF53098] (3-140)
  IPR036397 Ribonuclease H superfamily [G3DSA:3.30.420.10] (1-175)

Secondary structure (DSSP, 8-state):
-IIIIIHHHHHHHHHHH-TT-----EEEEEE---S---B-SSGGGS-TTSBPPTTEEE-SSSS-SSSEEEEEE-S---SS---PEEEEEEEESS---HHHHHHHHHHHTT--TT-SS--SS-HHHHHHHHHHHHHHHHHHHHHHHHHHH--S--------PPPPPGGGTTS-TT-